Protein AF-A0A2V9DBX4-F1 (afdb_monomer_lite)

Sequence (91 aa):
MLKVSLGFMFSHGFRARSQPGHHIAIIEFVRARIHKKHAGLITVFDRLRRKRNLALYDDTGFVSHHDAEQALETARNYLGVIRTDIAMQKP

Secondary structure (DSSP, 8-state):
-HHHHHHHHHHTT------TTHHHHHHHHHHHHS-GGGHHHHHHHHHHHHHHHHHHH-TT----HHHHHHHHHHHHHHHHHHHHHHHH---

Radius of gyration: 14.0 Å; chains: 1; bounding box: 32×20×43 Å

pLDDT: mean 91.52, std 7.53, range [57.62, 98.06]

Foldseek 3Di:
DLVLLQVLCVLVVHHFDPDVPSSVVSLVVCCVPADVVCNVLSVVVVVVVVLVVCLVPPPPRDDDPVNVVVVVVSVVVVNVSSVVSSVPDDD

Structure (mmCIF, N/CA/C/O backbone):
data_AF-A0A2V9DBX4-F1
#
_entry.id   AF-A0A2V9DBX4-F1
#
loop_
_atom_site.group_PDB
_atom_site.id
_atom_site.type_symbol
_atom_site.label_atom_id
_atom_site.label_alt_id
_atom_site.label_comp_id
_atom_site.label_asym_id
_atom_site.label_entity_id
_atom_site.label_seq_id
_atom_site.pdbx_PDB_ins_code
_atom_site.Cartn_x
_atom_site.Cartn_y
_atom_site.Cartn_z
_atom_site.occupancy
_atom_site.B_iso_or_equiv
_atom_site.auth_seq_id
_atom_site.auth_comp_id
_atom_site.auth_asym_id
_atom_site.auth_atom_id
_atom_site.pdbx_PDB_model_num
ATOM 1 N N . MET A 1 1 ? -0.932 -4.081 -0.893 1.00 95.19 1 MET A N 1
ATOM 2 C CA . MET A 1 1 ? -0.884 -2.886 -0.021 1.00 95.19 1 MET A CA 1
ATOM 3 C C . MET A 1 1 ? -2.133 -2.016 -0.152 1.00 95.19 1 MET A C 1
ATOM 5 O O . MET A 1 1 ? -2.858 -1.983 0.821 1.00 95.19 1 MET A O 1
ATOM 9 N N . LEU A 1 2 ? -2.506 -1.452 -1.317 1.00 94.94 2 LEU A N 1
ATOM 10 C CA . LEU A 1 2 ? -3.752 -0.649 -1.440 1.00 94.94 2 LEU A CA 1
ATOM 11 C C . LEU A 1 2 ? -5.022 -1.322 -0.882 1.00 94.94 2 LEU A C 1
ATOM 13 O O . LEU A 1 2 ? -5.774 -0.696 -0.147 1.00 94.94 2 LEU A O 1
ATOM 17 N N . LYS A 1 3 ? -5.251 -2.608 -1.186 1.00 94.69 3 LYS A N 1
ATOM 18 C CA . LYS A 1 3 ? -6.392 -3.361 -0.628 1.00 94.69 3 LYS A CA 1
ATOM 19 C C . LYS A 1 3 ? -6.325 -3.506 0.899 1.00 94.69 3 LYS A C 1
ATOM 21 O O . LYS A 1 3 ? -7.353 -3.478 1.558 1.00 94.69 3 LYS A O 1
ATOM 26 N N . 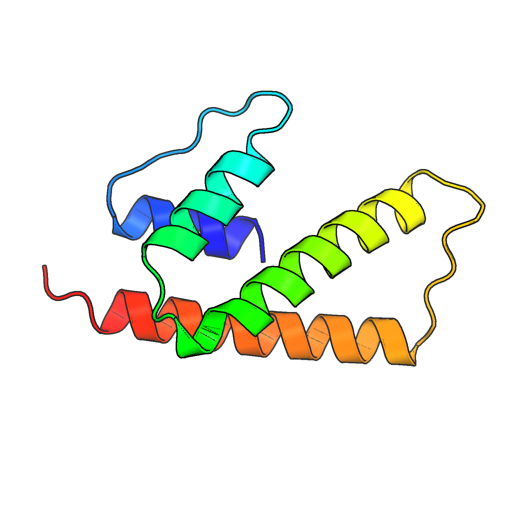VAL A 1 4 ? -5.119 -3.629 1.454 1.00 96.69 4 VAL A N 1
ATOM 27 C CA . VAL A 1 4 ? -4.890 -3.689 2.907 1.00 96.69 4 VAL A CA 1
ATOM 28 C C . VAL A 1 4 ? -5.209 -2.335 3.540 1.00 96.69 4 VAL A C 1
ATOM 30 O O . VAL A 1 4 ? -5.927 -2.281 4.528 1.00 96.69 4 VAL A O 1
ATOM 33 N N . SER A 1 5 ? -4.759 -1.242 2.921 1.00 96.31 5 SER A N 1
ATOM 34 C CA . SER A 1 5 ? -5.095 0.127 3.325 1.00 96.31 5 SER A CA 1
ATOM 35 C C . SER A 1 5 ? -6.603 0.394 3.269 1.00 96.31 5 SER A C 1
ATOM 37 O O . SER A 1 5 ? -7.144 1.065 4.137 1.00 96.31 5 SER A O 1
ATOM 39 N N . LEU A 1 6 ? -7.305 -0.163 2.277 1.00 95.06 6 LEU A N 1
ATOM 40 C CA . LEU A 1 6 ? -8.764 -0.089 2.212 1.00 95.06 6 LEU A CA 1
ATOM 41 C C . LEU A 1 6 ? -9.427 -0.882 3.350 1.00 95.06 6 LEU A C 1
ATOM 43 O O . LEU A 1 6 ? -10.365 -0.386 3.962 1.00 95.06 6 LEU A O 1
ATOM 47 N N . GLY A 1 7 ? -8.915 -2.074 3.674 1.00 95.19 7 GLY A N 1
ATOM 48 C CA . GLY A 1 7 ? -9.359 -2.838 4.845 1.00 95.19 7 GLY A CA 1
ATOM 49 C C . GLY A 1 7 ? -9.171 -2.071 6.157 1.00 95.19 7 GLY A C 1
ATOM 50 O O . GLY A 1 7 ? -10.060 -2.077 6.999 1.00 95.19 7 GLY A O 1
ATOM 51 N N . PHE A 1 8 ? -8.066 -1.335 6.286 1.00 95.88 8 PHE A N 1
ATOM 52 C CA . PHE A 1 8 ? -7.831 -0.425 7.407 1.00 95.88 8 PHE A CA 1
ATOM 53 C C . PHE A 1 8 ? -8.844 0.727 7.455 1.00 95.88 8 PHE A C 1
ATOM 55 O O . PHE A 1 8 ? -9.361 1.062 8.510 1.00 95.88 8 PHE A O 1
ATOM 62 N N . MET A 1 9 ? -9.198 1.325 6.313 1.00 95.69 9 MET A N 1
ATOM 63 C CA . MET A 1 9 ? -10.283 2.317 6.293 1.00 95.69 9 MET A CA 1
ATOM 64 C C . MET A 1 9 ? -11.605 1.720 6.784 1.00 95.69 9 MET A C 1
ATOM 66 O O . MET A 1 9 ? -12.307 2.362 7.566 1.00 95.69 9 MET A O 1
ATOM 70 N N . PHE A 1 10 ? -11.917 0.490 6.365 1.00 95.00 10 PHE A N 1
ATOM 71 C CA . PHE A 1 10 ? -13.135 -0.199 6.785 1.00 95.00 10 PHE A CA 1
ATOM 72 C C . PHE A 1 10 ? -13.158 -0.513 8.280 1.00 95.00 10 PHE A C 1
ATOM 74 O O . PHE A 1 10 ? -14.216 -0.353 8.883 1.00 95.00 10 PHE A O 1
ATOM 81 N N . SER A 1 11 ? -12.030 -0.883 8.897 1.00 94.81 11 SER A N 1
ATOM 82 C CA . SER A 1 11 ? -11.979 -1.089 10.355 1.00 94.81 11 SER A CA 1
ATOM 83 C C . SER A 1 11 ? -12.278 0.192 11.139 1.00 94.81 11 SER A C 1
ATOM 85 O O . SER A 1 11 ? -12.760 0.128 12.260 1.00 94.81 11 SER A O 1
ATOM 87 N N . HIS A 1 12 ? -12.067 1.355 10.522 1.00 93.81 12 HIS A N 1
ATOM 88 C CA . HIS A 1 12 ? -12.425 2.661 11.067 1.00 93.81 12 HIS A CA 1
ATOM 89 C C . HIS A 1 12 ? -13.821 3.164 10.652 1.00 93.81 12 HIS A C 1
ATOM 91 O O . HIS A 1 12 ? -14.156 4.313 10.934 1.00 93.81 12 HIS A O 1
ATOM 97 N N . GLY A 1 13 ? -14.622 2.363 9.942 1.00 94.75 13 GLY A N 1
ATOM 98 C CA . GLY A 1 13 ? -15.954 2.764 9.473 1.00 94.75 13 GLY A CA 1
ATOM 99 C C . GLY A 1 13 ? -15.958 3.711 8.265 1.00 94.75 13 GLY A C 1
ATOM 100 O O . GLY A 1 13 ? -17.001 4.264 7.923 1.00 94.75 13 GLY A O 1
ATOM 101 N N . PHE A 1 14 ? -14.823 3.898 7.582 1.00 94.25 14 PHE A N 1
ATOM 102 C CA . PHE A 1 14 ? -14.721 4.752 6.394 1.00 94.25 14 PHE A CA 1
ATOM 103 C C . PHE A 1 14 ? -14.621 3.933 5.108 1.00 94.25 14 PHE A C 1
ATOM 105 O O . PHE A 1 14 ? -14.013 2.867 5.061 1.00 94.25 14 PHE A O 1
ATOM 112 N N . ARG A 1 15 ? -15.137 4.487 4.006 1.00 90.25 15 ARG A N 1
ATOM 113 C CA . ARG A 1 15 ? -14.988 3.929 2.656 1.00 90.25 15 ARG A CA 1
ATOM 114 C C . ARG A 1 15 ? -14.516 5.002 1.686 1.00 90.25 15 ARG A C 1
ATOM 116 O O . ARG A 1 15 ? -15.128 6.060 1.574 1.00 90.25 15 ARG A O 1
ATOM 123 N N . ALA A 1 16 ? -13.453 4.713 0.940 1.00 88.31 16 ALA A N 1
ATOM 124 C CA . ALA A 1 16 ? -13.032 5.575 -0.157 1.00 88.31 16 ALA A CA 1
ATOM 125 C C . ALA A 1 16 ? -14.045 5.510 -1.313 1.00 88.31 16 ALA A C 1
ATOM 127 O O . ALA A 1 16 ? -14.484 4.425 -1.705 1.00 88.31 16 ALA A O 1
ATOM 128 N N . ARG A 1 17 ? -14.392 6.667 -1.890 1.00 87.50 17 ARG A N 1
ATOM 129 C CA . ARG A 1 17 ? -15.137 6.723 -3.157 1.00 87.50 17 ARG A CA 1
ATOM 130 C C . ARG A 1 17 ? -14.207 6.350 -4.311 1.00 87.50 17 ARG A C 1
ATOM 132 O O . ARG A 1 17 ? -13.092 6.860 -4.395 1.00 87.50 17 ARG A O 1
ATOM 139 N N . SER A 1 18 ? -14.670 5.484 -5.208 1.00 80.62 18 SER A N 1
ATOM 140 C CA . SER A 1 18 ? -13.914 5.039 -6.385 1.00 80.62 18 SER A CA 1
ATOM 141 C C . SER A 1 18 ? -13.903 6.120 -7.465 1.00 80.62 18 SER A C 1
ATOM 143 O O . SER A 1 18 ? -14.714 6.102 -8.381 1.00 80.62 18 SER A O 1
ATOM 145 N N . GLN A 1 19 ? -12.995 7.082 -7.321 1.00 87.88 19 GLN A N 1
ATOM 146 C CA . GLN A 1 19 ? -12.765 8.181 -8.264 1.00 87.88 19 GLN A CA 1
ATOM 147 C C . GLN A 1 19 ? -11.288 8.227 -8.680 1.00 87.88 19 GLN A C 1
ATOM 149 O O . GLN A 1 19 ? -10.442 7.684 -7.959 1.00 87.88 19 GLN A O 1
ATOM 154 N N . PRO A 1 20 ? -10.923 8.844 -9.815 1.00 84.31 20 PRO A N 1
ATOM 155 C CA . PRO A 1 20 ? -9.520 9.069 -10.156 1.00 84.31 20 PRO A CA 1
ATOM 156 C C . PRO A 1 20 ? -8.758 9.689 -8.973 1.00 84.31 20 PRO A C 1
ATOM 158 O O . PRO A 1 20 ? -9.265 10.568 -8.284 1.00 84.31 20 PRO A O 1
ATOM 161 N N . GLY A 1 21 ? -7.568 9.167 -8.667 1.00 84.81 21 GLY A N 1
ATOM 162 C CA . GLY A 1 21 ? -6.774 9.635 -7.522 1.00 84.81 21 GLY A CA 1
ATOM 163 C C . GLY A 1 21 ? -7.191 9.107 -6.140 1.00 84.81 21 GLY A C 1
ATOM 164 O O . GLY A 1 21 ? -6.490 9.384 -5.171 1.00 84.81 21 GLY A O 1
ATOM 165 N N . HIS A 1 22 ? -8.241 8.280 -6.010 1.00 90.19 22 HIS A N 1
ATOM 166 C CA . HIS A 1 22 ? -8.697 7.750 -4.706 1.00 90.19 22 HIS A CA 1
ATOM 167 C C . HIS A 1 22 ? -7.604 7.036 -3.891 1.00 90.19 22 HIS A C 1
ATOM 169 O O . HIS A 1 22 ? -7.645 7.032 -2.663 1.00 90.19 22 HIS A O 1
ATOM 175 N N . HIS A 1 23 ? -6.600 6.454 -4.553 1.00 91.94 23 HIS A N 1
ATOM 176 C CA . HIS A 1 23 ? -5.458 5.828 -3.888 1.00 91.94 23 HIS A CA 1
ATOM 177 C C . HIS A 1 23 ? -4.670 6.806 -3.002 1.00 91.94 23 HIS A C 1
ATOM 179 O O . HIS A 1 23 ? -4.130 6.375 -1.990 1.00 91.94 23 HIS A O 1
ATOM 185 N N . ILE A 1 24 ? -4.635 8.100 -3.342 1.00 92.50 24 ILE A N 1
ATOM 186 C CA . ILE A 1 24 ? -3.982 9.143 -2.539 1.00 92.50 24 ILE A CA 1
ATOM 187 C C . ILE A 1 24 ? -4.724 9.300 -1.213 1.00 92.50 24 ILE A C 1
ATOM 189 O O . ILE A 1 24 ? -4.117 9.192 -0.153 1.00 92.50 24 ILE A O 1
ATOM 193 N N . ALA A 1 25 ? -6.050 9.456 -1.268 1.00 93.56 25 ALA A N 1
ATOM 194 C CA . ALA A 1 25 ? -6.881 9.569 -0.073 1.00 93.56 25 ALA A CA 1
ATOM 195 C C . ALA A 1 25 ? -6.759 8.330 0.831 1.00 93.56 25 ALA A C 1
ATOM 197 O O . ALA A 1 25 ? -6.677 8.465 2.048 1.00 93.56 25 ALA A O 1
ATOM 198 N N . ILE A 1 26 ? -6.684 7.130 0.243 1.00 95.62 26 ILE A N 1
ATOM 199 C CA . ILE A 1 26 ? -6.458 5.885 0.991 1.00 95.62 26 ILE A CA 1
ATOM 200 C C . ILE A 1 26 ? -5.099 5.913 1.708 1.00 95.62 26 ILE A C 1
ATOM 202 O O . ILE A 1 26 ? -5.022 5.582 2.889 1.00 95.62 26 ILE A O 1
ATOM 206 N N . ILE A 1 27 ? -4.025 6.295 1.011 1.00 95.06 27 ILE A N 1
ATOM 207 C CA . ILE A 1 27 ? -2.667 6.340 1.578 1.00 95.06 27 ILE A CA 1
ATOM 208 C C . ILE A 1 27 ? -2.590 7.350 2.724 1.00 95.06 27 ILE A C 1
ATOM 210 O O . ILE A 1 27 ? -2.088 7.017 3.798 1.00 95.06 27 ILE A O 1
ATOM 214 N N . GLU A 1 28 ? -3.117 8.554 2.515 1.00 94.44 28 GLU A N 1
ATOM 215 C CA . GLU A 1 28 ? -3.091 9.621 3.516 1.00 94.44 28 GLU A CA 1
ATOM 216 C C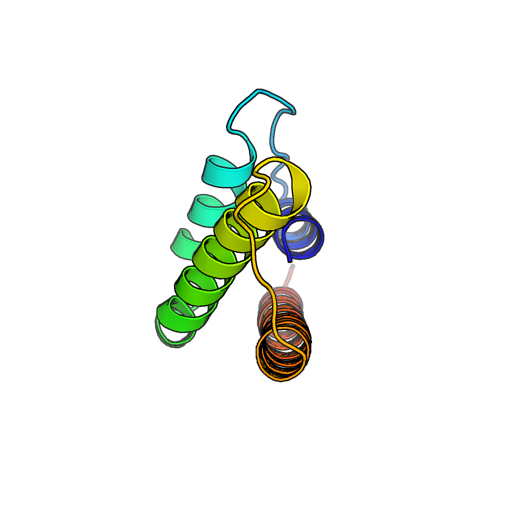 . GLU A 1 28 ? -3.972 9.298 4.725 1.00 94.44 28 GLU A C 1
ATOM 218 O O . GLU A 1 28 ? -3.588 9.581 5.860 1.00 94.44 28 GLU A O 1
ATOM 223 N N . PHE A 1 29 ? -5.094 8.602 4.523 1.00 95.38 29 PHE A N 1
ATOM 224 C CA . PHE A 1 29 ? -5.910 8.111 5.630 1.00 95.38 29 PHE A CA 1
ATOM 225 C C . PHE A 1 29 ? -5.121 7.179 6.555 1.00 95.38 29 PHE A C 1
ATOM 227 O O . PHE A 1 29 ? -5.176 7.343 7.776 1.00 95.38 29 PHE A O 1
ATOM 234 N N . VAL A 1 30 ? -4.379 6.219 5.985 1.00 95.62 30 VAL A N 1
ATOM 235 C CA . VAL A 1 30 ? -3.522 5.325 6.777 1.00 95.62 30 VAL A CA 1
ATOM 236 C C . VAL A 1 30 ? -2.401 6.122 7.440 1.00 95.62 30 VAL A C 1
ATOM 238 O O . VAL A 1 30 ? -2.156 5.951 8.631 1.00 95.62 30 VAL A O 1
ATOM 241 N N . ARG A 1 31 ? -1.741 7.024 6.701 1.00 94.81 31 ARG A N 1
ATOM 242 C CA . ARG A 1 31 ? -0.634 7.848 7.214 1.00 94.81 31 ARG A CA 1
ATOM 243 C C . A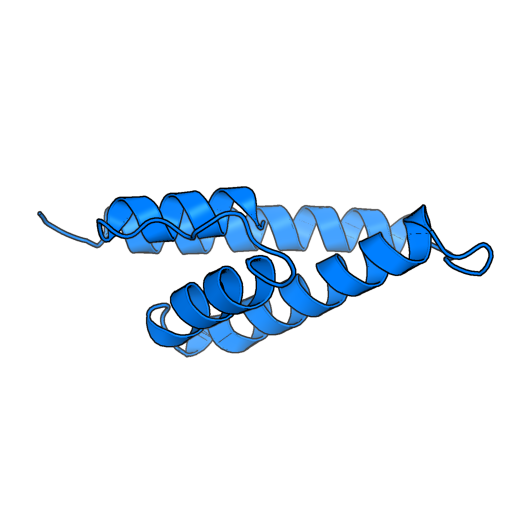RG A 1 31 ? -1.031 8.673 8.435 1.00 94.81 31 ARG A C 1
ATOM 245 O O . ARG A 1 31 ? -0.232 8.794 9.357 1.00 94.81 31 ARG A O 1
ATOM 252 N N . ALA A 1 32 ? -2.248 9.206 8.447 1.00 95.00 32 ALA A N 1
ATOM 253 C CA . ALA A 1 32 ? -2.752 10.032 9.536 1.00 95.00 32 ALA A CA 1
ATOM 254 C C . ALA A 1 32 ? -3.056 9.252 10.830 1.00 95.00 32 ALA A C 1
ATOM 256 O O . ALA A 1 32 ? -3.156 9.870 11.887 1.00 95.00 32 ALA A O 1
ATOM 257 N N . ARG A 1 33 ? -3.238 7.926 10.761 1.00 94.19 33 ARG A N 1
ATOM 258 C CA . ARG A 1 33 ? -3.710 7.101 11.891 1.00 94.19 33 ARG A CA 1
ATOM 259 C C . ARG A 1 33 ? -2.697 6.084 12.381 1.00 94.19 33 ARG A C 1
ATOM 261 O O . ARG A 1 33 ? -2.681 5.778 13.567 1.00 94.19 33 ARG A O 1
ATOM 268 N N . ILE A 1 34 ? -1.850 5.579 11.492 1.00 92.50 34 ILE A N 1
ATOM 269 C CA . ILE A 1 34 ? -0.831 4.616 11.885 1.00 92.50 34 ILE A CA 1
ATOM 270 C C . ILE A 1 34 ? 0.215 5.283 12.778 1.00 92.50 34 ILE A C 1
ATOM 272 O O . ILE A 1 34 ? 0.546 6.463 12.618 1.00 92.50 34 ILE A O 1
ATOM 276 N N . HIS A 1 35 ? 0.812 4.510 13.681 1.00 92.38 35 HIS A N 1
ATOM 277 C CA . HIS A 1 35 ? 1.886 5.019 14.526 1.00 92.38 35 HIS A CA 1
ATOM 278 C C . HIS A 1 35 ? 3.048 5.592 13.687 1.00 92.38 35 HIS A C 1
ATOM 280 O O . HIS A 1 35 ? 3.558 4.928 12.781 1.00 92.38 35 HIS A O 1
ATOM 286 N N . LYS A 1 36 ? 3.540 6.793 14.039 1.00 91.75 36 LYS A N 1
ATOM 287 C CA . LYS A 1 36 ? 4.572 7.542 13.279 1.00 91.75 36 LYS A CA 1
ATOM 288 C C . LYS A 1 36 ? 5.839 6.734 12.970 1.00 91.75 36 LYS A C 1
ATOM 290 O O . LYS A 1 36 ? 6.450 6.930 11.924 1.00 91.75 36 LYS A O 1
ATOM 295 N N . LYS A 1 37 ? 6.193 5.776 13.834 1.00 93.69 37 LYS A N 1
ATOM 296 C CA . LYS A 1 37 ? 7.296 4.813 13.619 1.00 93.69 37 LYS A CA 1
ATOM 297 C C . LYS A 1 37 ? 7.200 4.039 12.291 1.00 93.69 37 LYS A C 1
ATOM 299 O O . LYS A 1 37 ? 8.211 3.583 11.777 1.00 93.69 37 LYS A O 1
ATOM 304 N N . HIS A 1 38 ? 6.001 3.907 11.722 1.00 94.38 38 HIS A N 1
ATOM 305 C CA . HIS A 1 38 ? 5.746 3.211 10.460 1.00 94.38 38 HIS A CA 1
ATOM 306 C C . HIS A 1 38 ? 5.640 4.147 9.245 1.00 94.38 38 HIS A C 1
ATOM 308 O O . HIS A 1 38 ? 5.378 3.678 8.137 1.00 94.38 38 HIS A O 1
ATOM 314 N N . ALA A 1 39 ? 5.876 5.455 9.400 1.00 90.75 39 ALA A N 1
ATOM 315 C CA . ALA A 1 39 ? 5.774 6.417 8.300 1.00 90.75 39 ALA A CA 1
ATOM 316 C C . ALA A 1 39 ? 6.700 6.071 7.119 1.00 90.75 39 ALA A C 1
ATOM 318 O O . ALA A 1 39 ? 6.289 6.185 5.963 1.00 90.75 39 ALA A O 1
ATOM 319 N N . GLY A 1 40 ? 7.914 5.577 7.401 1.00 93.75 40 GLY A N 1
ATOM 320 C CA . GLY A 1 40 ? 8.849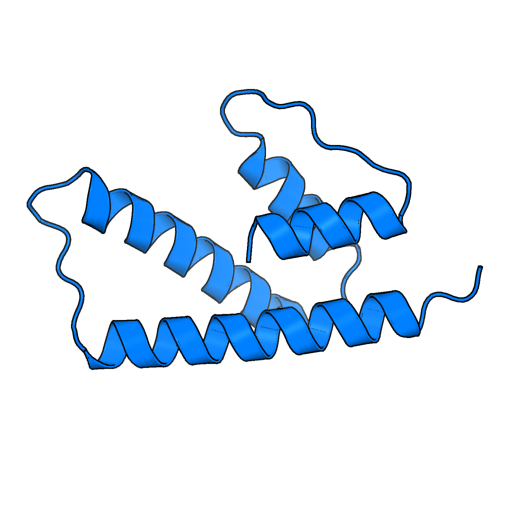 5.116 6.370 1.00 93.75 40 GLY A CA 1
ATOM 321 C C . GLY A 1 40 ? 8.270 3.987 5.514 1.00 93.75 40 GLY A C 1
ATOM 322 O O . GLY A 1 40 ? 8.379 4.020 4.291 1.00 93.75 40 GLY A O 1
ATOM 323 N N . LEU A 1 41 ? 7.551 3.047 6.131 1.00 95.19 41 LEU A N 1
ATOM 324 C CA . LEU A 1 41 ? 6.924 1.924 5.435 1.00 95.19 41 LEU A CA 1
ATOM 325 C C . LEU A 1 41 ? 5.815 2.385 4.472 1.00 95.19 41 LEU A C 1
ATOM 327 O O . LEU A 1 41 ? 5.696 1.855 3.368 1.00 95.19 41 LEU A O 1
ATOM 331 N N . ILE A 1 42 ? 5.045 3.415 4.843 1.00 94.06 42 ILE A N 1
ATOM 332 C CA . ILE A 1 42 ? 4.046 4.032 3.951 1.00 94.06 42 ILE A CA 1
ATOM 333 C C . ILE A 1 42 ? 4.723 4.735 2.770 1.00 94.06 42 ILE A C 1
ATOM 335 O O . ILE A 1 42 ? 4.245 4.645 1.639 1.00 94.06 42 ILE A O 1
ATOM 339 N N . THR A 1 43 ? 5.847 5.411 3.005 1.00 94.44 43 THR A N 1
ATOM 340 C CA . THR A 1 43 ? 6.621 6.055 1.935 1.00 94.44 43 THR A CA 1
ATOM 341 C C . THR A 1 43 ? 7.160 5.030 0.934 1.00 94.44 43 THR A C 1
ATOM 343 O O . THR A 1 43 ? 7.024 5.232 -0.275 1.00 94.44 43 THR A O 1
ATOM 346 N N . VAL A 1 44 ? 7.697 3.897 1.405 1.00 95.31 44 VAL A N 1
ATOM 347 C CA . VAL A 1 44 ? 8.134 2.801 0.520 1.00 95.31 44 VAL A CA 1
ATOM 348 C C . VAL A 1 44 ? 6.947 2.220 -0.252 1.00 95.31 44 VAL A C 1
ATOM 350 O O . VAL A 1 44 ? 7.048 2.012 -1.461 1.00 95.31 44 VAL A O 1
ATOM 353 N N . PHE A 1 45 ? 5.797 2.025 0.400 1.00 94.62 45 PHE A N 1
ATOM 354 C CA . PHE A 1 45 ? 4.571 1.598 -0.274 1.00 94.62 45 PHE A CA 1
ATOM 355 C C . PHE A 1 45 ? 4.176 2.539 -1.427 1.00 94.62 45 PHE A C 1
ATOM 357 O O . PHE A 1 45 ? 3.959 2.054 -2.542 1.00 94.62 45 PHE A O 1
ATOM 364 N N . ASP A 1 46 ? 4.095 3.857 -1.211 1.00 94.69 46 ASP A N 1
ATOM 365 C CA . ASP A 1 46 ? 3.721 4.781 -2.293 1.00 94.69 46 ASP A CA 1
ATOM 366 C C . ASP A 1 46 ? 4.751 4.762 -3.434 1.00 94.69 46 ASP A C 1
ATOM 368 O O . ASP A 1 46 ? 4.371 4.733 -4.607 1.00 94.69 46 ASP A O 1
ATOM 372 N N . ARG A 1 47 ? 6.050 4.660 -3.116 1.00 94.12 47 ARG A N 1
ATOM 373 C CA . ARG A 1 47 ? 7.105 4.491 -4.128 1.00 94.12 47 ARG A CA 1
ATOM 374 C C . ARG A 1 47 ? 6.899 3.223 -4.960 1.00 94.12 47 ARG A C 1
ATOM 376 O O . ARG A 1 47 ? 6.933 3.298 -6.186 1.00 94.12 47 ARG A O 1
ATOM 383 N N . LEU A 1 48 ? 6.636 2.078 -4.327 1.00 94.38 48 LEU A N 1
ATOM 384 C CA . LEU A 1 48 ? 6.375 0.812 -5.023 1.00 94.38 48 LEU A CA 1
ATOM 385 C C . LEU A 1 48 ? 5.102 0.873 -5.874 1.00 94.38 48 LEU A C 1
ATOM 387 O O . LEU A 1 48 ? 5.076 0.347 -6.984 1.00 94.38 48 LEU A O 1
ATOM 391 N N . ARG A 1 49 ? 4.052 1.553 -5.399 1.00 93.19 49 ARG A N 1
ATOM 392 C CA . ARG A 1 49 ? 2.825 1.780 -6.177 1.00 93.19 49 ARG A CA 1
ATOM 393 C C . ARG A 1 49 ? 3.114 2.577 -7.451 1.00 93.19 49 ARG A C 1
ATOM 395 O O . ARG A 1 49 ? 2.604 2.208 -8.508 1.00 93.19 49 ARG A O 1
ATOM 402 N N . ARG A 1 50 ? 3.915 3.646 -7.359 1.00 91.75 50 ARG A N 1
ATOM 403 C CA . ARG A 1 50 ? 4.337 4.449 -8.520 1.00 91.75 50 ARG A CA 1
ATOM 404 C C . ARG A 1 50 ? 5.236 3.644 -9.459 1.00 91.75 50 ARG A C 1
ATOM 406 O O . ARG A 1 50 ? 4.969 3.630 -10.654 1.00 91.75 50 ARG A O 1
ATOM 413 N N . LYS A 1 51 ? 6.222 2.908 -8.926 1.00 91.19 51 LYS A N 1
ATOM 414 C CA . LYS A 1 51 ? 7.103 2.027 -9.718 1.00 91.19 51 LYS A CA 1
ATOM 415 C C . LYS A 1 51 ? 6.303 0.963 -10.473 1.00 91.19 51 LYS A C 1
ATOM 417 O O . LYS A 1 51 ? 6.532 0.787 -11.659 1.00 91.19 51 LYS A O 1
ATOM 422 N N . ARG A 1 52 ? 5.308 0.329 -9.836 1.00 91.06 52 ARG A N 1
ATOM 423 C CA . ARG A 1 52 ? 4.368 -0.587 -10.510 1.00 91.06 52 ARG A CA 1
ATOM 424 C C . ARG A 1 52 ? 3.635 0.104 -11.664 1.00 91.06 52 ARG A C 1
ATOM 426 O O . ARG A 1 52 ? 3.433 -0.517 -12.694 1.00 91.06 52 ARG A O 1
ATOM 433 N N . ASN A 1 53 ? 3.181 1.344 -11.478 1.00 90.06 53 ASN A N 1
ATOM 434 C CA . ASN A 1 53 ? 2.475 2.069 -12.534 1.00 90.06 53 ASN A CA 1
ATOM 435 C C . ASN A 1 53 ? 3.376 2.308 -13.750 1.00 90.06 53 ASN A C 1
ATOM 437 O O . ASN A 1 53 ? 2.938 2.074 -14.864 1.00 90.06 53 ASN A O 1
ATOM 441 N N . LEU A 1 54 ? 4.627 2.719 -13.523 1.00 89.81 54 LEU A N 1
ATOM 442 C CA . LEU A 1 54 ? 5.616 2.865 -14.593 1.00 89.81 54 LEU A CA 1
ATOM 443 C C . LEU A 1 54 ? 5.891 1.513 -15.265 1.00 89.81 54 LEU A C 1
ATOM 445 O O . LEU A 1 54 ? 5.702 1.389 -16.459 1.00 89.81 54 LEU A O 1
ATOM 449 N N . ALA A 1 55 ? 6.191 0.465 -14.496 1.00 88.50 55 ALA A N 1
ATOM 450 C CA . ALA A 1 55 ? 6.475 -0.872 -15.032 1.00 88.50 55 ALA A CA 1
ATOM 451 C C . ALA A 1 55 ? 5.345 -1.510 -15.861 1.00 88.50 55 ALA A C 1
ATOM 453 O O . ALA A 1 55 ? 5.605 -2.436 -16.618 1.00 88.50 55 ALA A O 1
ATOM 454 N N . LEU A 1 56 ? 4.093 -1.076 -15.690 1.00 86.81 56 LEU A N 1
ATOM 455 C CA . LEU A 1 56 ? 2.950 -1.623 -16.429 1.00 86.81 56 LEU A CA 1
ATOM 456 C C . LEU A 1 56 ? 2.567 -0.816 -17.669 1.00 86.81 56 LEU A C 1
ATOM 458 O O . LEU A 1 56 ? 1.897 -1.361 -18.540 1.00 86.81 56 LEU A O 1
ATOM 462 N N . TYR A 1 57 ? 2.901 0.472 -17.708 1.00 85.50 57 TYR A N 1
ATOM 463 C CA . TYR A 1 57 ? 2.374 1.398 -18.715 1.00 85.50 57 TYR A CA 1
ATOM 464 C C . TYR A 1 57 ? 3.455 2.203 -19.437 1.00 85.50 57 TYR A C 1
ATOM 466 O O . TYR A 1 57 ? 3.132 2.924 -20.374 1.00 85.50 57 TYR A O 1
ATOM 474 N N . ASP A 1 58 ? 4.704 2.115 -18.993 1.00 79.94 58 ASP A N 1
ATOM 475 C CA . ASP A 1 58 ? 5.854 2.788 -19.579 1.00 79.94 58 ASP A CA 1
ATOM 476 C C . ASP A 1 58 ? 6.864 1.720 -20.025 1.00 79.94 58 ASP A C 1
ATOM 478 O O . ASP A 1 58 ? 7.305 0.899 -19.214 1.00 79.94 58 ASP A O 1
ATOM 482 N N . ASP A 1 59 ? 7.239 1.738 -21.307 1.00 67.44 59 ASP A N 1
ATOM 483 C CA . ASP A 1 59 ? 8.184 0.786 -21.913 1.00 67.44 59 ASP A CA 1
ATOM 484 C C . ASP A 1 59 ? 9.597 0.870 -21.296 1.00 67.44 59 ASP A C 1
ATOM 486 O O . ASP A 1 59 ? 10.440 0.001 -21.519 1.00 67.44 59 ASP A O 1
ATOM 490 N N . THR A 1 60 ? 9.871 1.891 -20.476 1.00 71.75 60 THR A N 1
ATOM 491 C CA . THR A 1 60 ? 11.142 2.070 -19.752 1.00 71.75 60 THR A CA 1
ATOM 492 C C . THR A 1 60 ? 11.167 1.436 -18.354 1.00 71.75 60 THR A C 1
ATOM 494 O O . THR A 1 60 ? 12.186 1.481 -17.654 1.00 71.75 60 THR A O 1
ATOM 497 N N . GLY A 1 61 ? 10.059 0.842 -17.905 1.00 68.69 61 GLY A N 1
ATOM 498 C CA . GLY A 1 61 ? 9.898 0.353 -16.541 1.00 68.69 61 GLY A CA 1
ATOM 499 C C . GLY A 1 61 ? 10.649 -0.948 -16.234 1.00 68.69 61 GLY A C 1
ATOM 500 O O . GLY A 1 61 ? 10.055 -2.020 -16.182 1.00 68.69 61 GLY A O 1
ATOM 501 N N . PHE A 1 62 ? 11.948 -0.860 -15.942 1.00 82.44 62 PHE A N 1
ATOM 502 C CA . PHE A 1 62 ? 12.744 -2.017 -15.522 1.00 82.44 62 PHE A CA 1
ATOM 503 C C . PHE A 1 62 ? 12.469 -2.419 -14.060 1.00 82.44 62 PHE A C 1
ATOM 505 O O . PHE A 1 62 ? 12.507 -1.596 -13.134 1.00 82.44 62 PHE A O 1
ATOM 512 N N . VAL A 1 63 ? 12.236 -3.715 -13.832 1.00 89.62 63 VAL A N 1
ATOM 513 C CA . VAL A 1 63 ? 12.098 -4.316 -12.498 1.00 89.62 63 VAL A CA 1
ATOM 514 C C . VAL A 1 63 ? 13.057 -5.495 -12.395 1.00 89.62 63 VAL A C 1
ATOM 516 O O . VAL A 1 63 ? 12.895 -6.494 -13.090 1.00 89.62 63 VAL A O 1
ATOM 519 N N . SER A 1 64 ? 14.057 -5.386 -11.519 1.00 92.31 64 SER A N 1
ATOM 520 C CA . SER A 1 64 ? 14.977 -6.493 -11.248 1.00 92.31 64 SER A CA 1
ATOM 521 C C . SER A 1 64 ? 14.333 -7.562 -10.355 1.00 92.31 64 SER A C 1
ATOM 523 O O . SER A 1 64 ? 13.358 -7.299 -9.647 1.00 92.31 64 SER A O 1
ATOM 525 N N . HIS A 1 65 ? 14.918 -8.763 -10.316 1.00 94.69 65 HIS A N 1
ATOM 526 C CA . HIS A 1 65 ? 14.514 -9.798 -9.356 1.00 94.69 65 HIS A CA 1
ATOM 527 C C . HIS A 1 65 ? 14.604 -9.295 -7.907 1.00 94.69 65 HIS A C 1
ATOM 529 O O . HIS A 1 65 ? 13.666 -9.452 -7.129 1.00 94.69 65 HIS A O 1
ATOM 535 N N . HIS A 1 66 ? 15.695 -8.597 -7.578 1.00 94.38 66 HIS A N 1
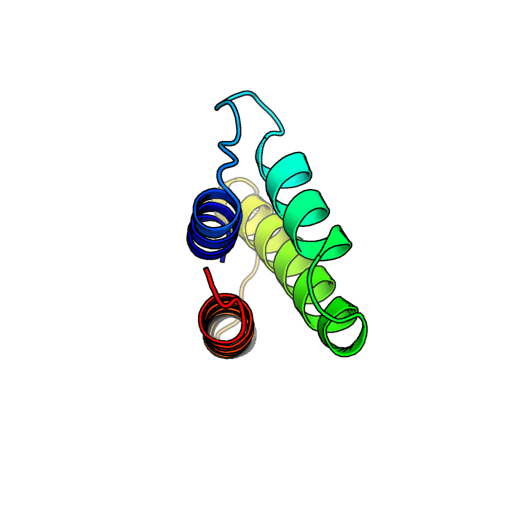ATOM 536 C CA . HIS A 1 66 ? 15.898 -8.008 -6.258 1.00 94.38 66 HIS A CA 1
ATOM 537 C C . HIS A 1 66 ? 14.804 -6.989 -5.896 1.00 94.38 66 HIS A C 1
ATOM 539 O O . HIS A 1 66 ? 14.291 -6.994 -4.778 1.00 94.38 66 HIS A O 1
ATOM 545 N N . ASP A 1 67 ? 14.389 -6.144 -6.848 1.00 91.56 67 ASP A N 1
ATOM 546 C CA . ASP A 1 67 ? 13.269 -5.218 -6.640 1.00 91.56 67 ASP A CA 1
ATOM 547 C C . ASP A 1 67 ? 11.967 -5.955 -6.315 1.00 91.56 67 ASP A C 1
ATOM 549 O O . ASP A 1 67 ? 11.201 -5.514 -5.454 1.00 91.56 67 ASP A O 1
ATOM 553 N N . ALA A 1 68 ? 11.699 -7.062 -7.013 1.00 94.19 68 ALA A N 1
ATOM 554 C CA . ALA A 1 68 ? 10.506 -7.868 -6.792 1.00 94.19 68 ALA A CA 1
ATOM 555 C C . ALA A 1 68 ? 10.516 -8.513 -5.396 1.00 94.19 68 ALA A C 1
ATOM 557 O O . ALA A 1 68 ? 9.513 -8.444 -4.682 1.00 94.19 68 ALA A O 1
ATOM 558 N N . GLU A 1 69 ? 11.653 -9.064 -4.967 1.00 97.44 69 GLU A N 1
ATOM 559 C CA . GLU A 1 69 ? 11.827 -9.619 -3.620 1.00 97.44 69 GLU A CA 1
ATOM 560 C C . GLU A 1 69 ? 11.627 -8.556 -2.535 1.00 97.44 69 GLU A C 1
ATOM 562 O O . GLU A 1 69 ? 10.850 -8.763 -1.597 1.00 97.44 69 GLU A O 1
ATOM 567 N N . GLN A 1 70 ? 12.245 -7.380 -2.689 1.00 95.19 70 GLN A N 1
ATOM 568 C CA . GLN A 1 70 ? 12.058 -6.272 -1.752 1.00 95.19 70 GLN A CA 1
ATOM 569 C C . GLN A 1 70 ? 10.610 -5.771 -1.718 1.00 95.19 70 GLN A C 1
ATOM 571 O O . GLN A 1 70 ? 10.096 -5.418 -0.650 1.00 95.19 70 GLN A O 1
ATOM 576 N N . ALA A 1 71 ? 9.918 -5.754 -2.859 1.00 95.38 71 ALA A N 1
ATOM 577 C CA . ALA A 1 71 ? 8.513 -5.371 -2.918 1.00 95.38 71 ALA A CA 1
ATOM 578 C C . ALA A 1 71 ? 7.616 -6.369 -2.169 1.00 95.38 71 ALA A C 1
ATOM 580 O O . ALA A 1 71 ? 6.702 -5.950 -1.450 1.00 95.38 71 ALA A O 1
ATOM 581 N N . LEU A 1 72 ? 7.886 -7.673 -2.300 1.00 97.12 72 LEU A N 1
ATOM 582 C CA . LEU A 1 72 ? 7.180 -8.726 -1.566 1.00 97.12 72 LEU A CA 1
ATOM 583 C C . LEU A 1 72 ? 7.418 -8.616 -0.061 1.00 97.12 72 LEU A C 1
ATOM 585 O O . LEU A 1 72 ? 6.463 -8.673 0.716 1.00 97.12 72 LEU A O 1
ATOM 589 N N . GLU A 1 73 ? 8.665 -8.403 0.346 1.00 97.44 73 GLU A N 1
ATOM 590 C CA . GLU A 1 73 ? 9.020 -8.247 1.753 1.00 97.44 73 GLU A CA 1
ATOM 591 C C . GLU A 1 73 ? 8.366 -7.005 2.367 1.00 97.44 73 GLU A C 1
ATOM 593 O O . GLU A 1 73 ? 7.712 -7.072 3.408 1.00 97.44 73 GLU A O 1
ATOM 598 N N . THR A 1 74 ? 8.412 -5.879 1.654 1.00 97.00 74 THR A N 1
ATOM 599 C CA . THR A 1 74 ? 7.702 -4.658 2.052 1.00 97.00 74 THR A CA 1
ATOM 600 C C . THR A 1 74 ? 6.201 -4.908 2.198 1.00 97.00 74 THR A C 1
ATOM 602 O O . THR A 1 74 ? 5.585 -4.452 3.162 1.00 97.00 74 THR A O 1
ATOM 605 N N . ALA A 1 75 ? 5.589 -5.644 1.264 1.00 97.81 75 ALA A N 1
ATOM 606 C CA . ALA A 1 75 ? 4.163 -5.947 1.312 1.00 97.81 75 ALA A CA 1
ATOM 607 C C . ALA A 1 75 ? 3.786 -6.822 2.519 1.00 97.81 75 ALA A C 1
ATOM 609 O O . ALA A 1 75 ? 2.739 -6.574 3.127 1.00 97.81 75 ALA A O 1
ATOM 610 N N . ARG A 1 76 ? 4.629 -7.801 2.883 1.00 98.06 76 ARG A N 1
ATOM 611 C CA . ARG A 1 76 ? 4.459 -8.623 4.093 1.00 98.06 76 ARG A CA 1
ATOM 612 C C . ARG A 1 76 ? 4.538 -7.771 5.356 1.00 98.06 76 ARG A C 1
ATOM 614 O O . ARG A 1 76 ? 3.606 -7.800 6.160 1.00 98.06 76 ARG A O 1
ATOM 621 N N . ASN A 1 77 ? 5.578 -6.949 5.475 1.00 97.38 77 ASN A N 1
ATOM 622 C CA . ASN A 1 77 ? 5.768 -6.058 6.620 1.00 97.38 77 ASN A CA 1
ATOM 623 C C . ASN A 1 77 ? 4.614 -5.060 6.762 1.00 97.38 77 ASN A C 1
ATOM 625 O O . ASN A 1 77 ? 4.066 -4.888 7.850 1.00 97.38 77 ASN A O 1
ATOM 629 N N . TYR A 1 78 ? 4.170 -4.464 5.652 1.00 97.69 78 TYR A N 1
ATOM 630 C CA . TYR A 1 78 ? 3.019 -3.562 5.634 1.00 97.69 78 TYR A CA 1
ATOM 631 C C . TYR A 1 78 ? 1.740 -4.243 6.130 1.00 97.69 78 TYR A C 1
ATOM 633 O O . TYR A 1 78 ? 1.016 -3.681 6.951 1.00 97.69 78 TYR A O 1
ATOM 641 N N . LEU A 1 79 ? 1.460 -5.461 5.659 1.00 97.75 79 LEU A N 1
ATOM 642 C CA . LEU A 1 79 ? 0.296 -6.224 6.105 1.00 97.75 79 LEU A CA 1
ATOM 643 C C . LEU A 1 79 ? 0.357 -6.537 7.604 1.00 97.75 79 LEU A C 1
ATOM 645 O O . LEU A 1 79 ? -0.658 -6.394 8.282 1.00 97.75 79 LEU A O 1
ATOM 649 N N . GLY A 1 80 ? 1.524 -6.943 8.110 1.00 97.31 80 GLY A N 1
ATOM 650 C CA . GLY A 1 80 ? 1.728 -7.227 9.530 1.00 97.31 80 GLY A CA 1
ATOM 651 C C . GLY A 1 80 ? 1.435 -6.010 10.402 1.00 97.31 80 GLY A C 1
ATOM 652 O O . GLY A 1 80 ? 0.634 -6.101 11.326 1.00 97.31 80 GLY A O 1
ATOM 653 N N . VAL A 1 81 ? 2.000 -4.851 10.052 1.00 96.50 81 VAL A N 1
ATOM 654 C CA . VAL A 1 81 ? 1.770 -3.600 10.788 1.00 96.50 81 VAL A CA 1
ATOM 655 C C . VAL A 1 81 ? 0.285 -3.236 10.827 1.00 96.50 81 VAL A C 1
ATOM 657 O O . VAL A 1 81 ? -0.245 -2.964 11.899 1.00 96.50 81 VAL A O 1
ATOM 660 N N . ILE A 1 82 ? -0.398 -3.262 9.679 1.00 96.44 82 ILE A N 1
ATOM 661 C CA . ILE A 1 82 ? -1.821 -2.902 9.611 1.00 96.44 82 ILE A CA 1
ATOM 662 C C . ILE A 1 82 ? -2.684 -3.881 10.411 1.00 96.44 82 ILE A C 1
ATOM 664 O O . ILE A 1 82 ? -3.588 -3.453 11.118 1.00 96.44 82 ILE A O 1
ATOM 668 N N . ARG A 1 83 ? -2.409 -5.189 10.336 1.00 96.38 83 ARG A N 1
ATOM 669 C CA . ARG A 1 83 ? -3.139 -6.193 11.126 1.00 96.38 83 ARG A CA 1
ATOM 670 C C . ARG A 1 83 ? -2.983 -5.963 12.622 1.00 96.38 83 ARG A C 1
ATOM 672 O O . ARG A 1 83 ? -3.972 -6.039 13.340 1.00 96.38 83 ARG A O 1
ATOM 679 N N . THR A 1 84 ? -1.763 -5.679 13.070 1.00 95.56 84 THR A N 1
ATOM 680 C CA . THR A 1 84 ? -1.487 -5.376 14.474 1.00 95.56 84 THR A CA 1
ATOM 681 C C . THR A 1 84 ? -2.236 -4.126 14.926 1.00 95.56 84 THR A C 1
ATOM 683 O O . THR A 1 84 ? -2.841 -4.149 15.991 1.00 95.56 84 THR A O 1
ATOM 686 N N . ASP A 1 85 ? -2.254 -3.067 14.112 1.00 94.62 85 ASP A N 1
ATOM 687 C CA . ASP A 1 85 ? -2.973 -1.826 14.431 1.00 94.62 85 ASP A CA 1
ATOM 688 C C . ASP A 1 85 ? -4.489 -2.061 14.564 1.00 94.62 85 ASP A C 1
ATOM 690 O O . ASP A 1 85 ? -5.087 -1.702 15.577 1.00 94.62 85 ASP A O 1
ATOM 694 N N . ILE A 1 86 ? -5.088 -2.782 13.606 1.00 94.25 86 ILE A N 1
ATOM 695 C CA . ILE A 1 86 ? -6.511 -3.161 13.651 1.00 94.25 86 ILE A CA 1
ATOM 696 C C . ILE A 1 86 ? -6.818 -4.018 14.884 1.00 94.25 86 ILE A C 1
ATOM 698 O O . ILE A 1 86 ? -7.825 -3.798 15.543 1.00 94.25 86 ILE A O 1
ATOM 702 N N . ALA A 1 87 ? -5.964 -4.988 15.221 1.00 93.75 87 ALA A N 1
ATOM 703 C CA . ALA A 1 87 ? -6.178 -5.857 16.379 1.00 93.75 87 ALA A CA 1
ATOM 704 C C . ALA A 1 87 ? -6.059 -5.114 17.723 1.00 93.75 87 ALA A C 1
ATOM 706 O O . ALA A 1 87 ? -6.650 -5.537 18.715 1.00 93.75 87 ALA A O 1
ATOM 707 N N . MET A 1 88 ? -5.291 -4.022 17.770 1.00 90.44 88 MET A N 1
ATOM 708 C CA . MET A 1 88 ? -5.158 -3.175 18.959 1.00 90.44 88 MET A CA 1
ATOM 709 C C . MET A 1 88 ? -6.346 -2.222 19.151 1.00 90.44 88 MET A C 1
ATOM 711 O O . MET A 1 88 ? -6.545 -1.733 20.265 1.00 90.44 88 MET A O 1
ATOM 715 N N . GLN A 1 89 ? -7.148 -1.969 18.112 1.00 81.88 89 GLN A N 1
ATOM 716 C CA . GLN A 1 89 ? -8.404 -1.232 18.245 1.00 81.88 89 GLN A CA 1
ATOM 717 C C . GLN A 1 89 ? -9.429 -2.101 18.975 1.00 81.88 89 GLN A C 1
ATOM 719 O O . GLN A 1 89 ? -9.993 -3.038 18.414 1.00 81.88 89 GLN A O 1
ATOM 724 N N . LYS A 1 90 ? -9.661 -1.793 20.256 1.00 60.62 90 LYS A N 1
ATOM 725 C CA . LYS A 1 90 ? -10.844 -2.285 20.971 1.00 60.62 90 LYS A CA 1
ATOM 726 C C . LYS A 1 90 ? -1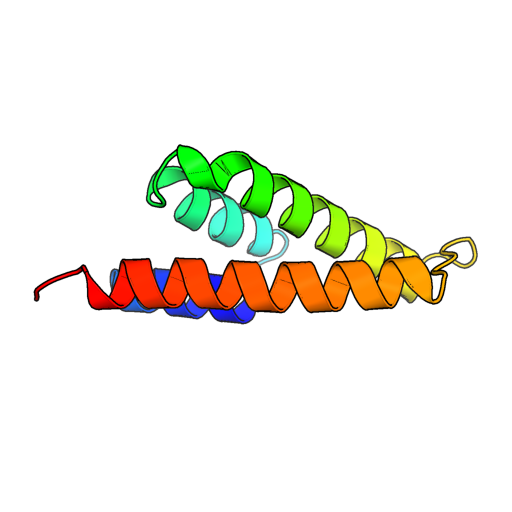2.099 -1.613 20.383 1.00 60.62 90 LYS A C 1
ATOM 728 O O . LYS A 1 90 ? -11.986 -0.457 19.972 1.00 60.62 90 LYS A O 1
ATOM 733 N N . PRO A 1 91 ? -13.236 -2.332 20.317 1.00 57.62 91 PRO A N 1
ATOM 734 C CA . PRO A 1 91 ? -14.504 -1.784 19.837 1.00 57.62 91 PRO A CA 1
ATOM 735 C C . PRO A 1 91 ? -14.975 -0.582 20.659 1.00 57.62 91 PRO A C 1
ATOM 737 O O . PRO A 1 91 ? -14.631 -0.516 21.864 1.00 57.62 91 PRO A O 1
#